Protein AF-A0A3B9GV44-F1 (afdb_monomer)

Solvent-accessible surface area (backbone atoms only — not comparable to full-atom values): 4002 Å² total; per-residue (Å²): 111,78,66,56,52,56,52,52,51,50,49,53,49,46,66,60,40,48,58,53,48,49,50,51,51,51,51,52,51,51,39,50,72,75,39,45,73,71,72,41,53,41,72,81,49,102,88,43,72,44,73,47,50,75,70,54,49,51,50,50,52,52,51,47,56,67,71,67,96

Mean predicted aligned error: 11.8 Å

pLDDT: mean 70.94, std 8.15, range [44.28, 83.94]

Foldseek 3Di:
DVVVVVVVVVVVCCVVQVVQLVVVVVVLVVCCVPPVQVSAWDDPDPPDIDHDDPVSVVVVNVVCVVVRD

Nearest PDB structures (foldseek):
  6rw8-assembly1_A  TM=4.021E-01  e=3.629E+00  Xenorhabdus nematophila
  8ses-assembly1_B  TM=2.589E-01  e=9.560E+00  Oryctolagus cuniculus

Secondary structure (DSSP, 8-state):
-HHHHHHHHHHHHHHHHHHHHHHHHHHHHHHHHH-HHHHSEEEEETTEEEEPPHHHHHHHHHHHHHH--

Structure (mmCIF, N/CA/C/O backbone):
data_AF-A0A3B9GV44-F1
#
_entry.id   AF-A0A3B9GV44-F1
#
loop_
_atom_site.group_PDB
_atom_site.id
_atom_site.type_symbol
_atom_site.label_atom_id
_atom_site.label_alt_id
_atom_site.label_comp_id
_atom_site.label_asym_id
_atom_site.label_entity_id
_atom_site.label_seq_id
_atom_site.pdbx_PDB_ins_code
_atom_site.Cartn_x
_atom_site.Cartn_y
_atom_site.Cartn_z
_atom_site.occupancy
_atom_site.B_iso_or_equiv
_atom_site.auth_seq_id
_atom_site.auth_comp_id
_atom_site.auth_asym_id
_atom_site.auth_atom_id
_atom_site.pdbx_PDB_model_num
ATOM 1 N N . MET A 1 1 ? -13.884 1.503 32.087 1.00 49.97 1 MET A N 1
ATOM 2 C CA . MET A 1 1 ? -13.527 2.910 31.793 1.00 49.97 1 MET A CA 1
ATOM 3 C C . MET A 1 1 ? -12.239 3.058 30.980 1.00 49.97 1 MET A C 1
ATOM 5 O O . MET A 1 1 ? -12.328 3.558 29.870 1.00 49.97 1 MET A O 1
ATOM 9 N N . THR A 1 2 ? -11.055 2.609 31.424 1.00 55.66 2 THR A N 1
ATOM 10 C CA . THR A 1 2 ? -9.803 2.756 30.627 1.00 55.66 2 THR A CA 1
ATOM 11 C C . THR A 1 2 ? -9.681 1.785 29.442 1.00 55.66 2 THR A C 1
ATOM 13 O O . THR A 1 2 ? -8.997 2.080 28.461 1.00 55.66 2 THR A O 1
ATOM 16 N N . ARG A 1 3 ? -10.349 0.627 29.512 1.00 60.56 3 ARG A N 1
ATOM 17 C CA . ARG A 1 3 ? -10.360 -0.397 28.451 1.00 60.56 3 ARG A CA 1
ATOM 18 C C . ARG A 1 3 ? -11.292 -0.021 27.290 1.00 60.56 3 ARG A C 1
ATOM 20 O O . ARG A 1 3 ? -10.911 -0.203 26.139 1.00 60.56 3 ARG A O 1
ATOM 27 N N . ASP A 1 4 ? -12.431 0.598 27.603 1.00 74.38 4 ASP A N 1
ATOM 28 C CA . ASP A 1 4 ? -13.422 1.079 26.629 1.00 74.38 4 ASP A CA 1
ATOM 29 C C . ASP A 1 4 ? -12.855 2.198 25.753 1.00 74.38 4 ASP A C 1
ATOM 31 O O . ASP A 1 4 ? -13.022 2.189 24.538 1.00 74.38 4 ASP A O 1
ATOM 35 N N . TRP A 1 5 ? -12.090 3.117 26.349 1.00 76.62 5 TRP A N 1
ATOM 36 C CA . TRP A 1 5 ? -11.464 4.226 25.628 1.00 76.62 5 TRP A CA 1
ATOM 37 C C . TRP A 1 5 ? -10.485 3.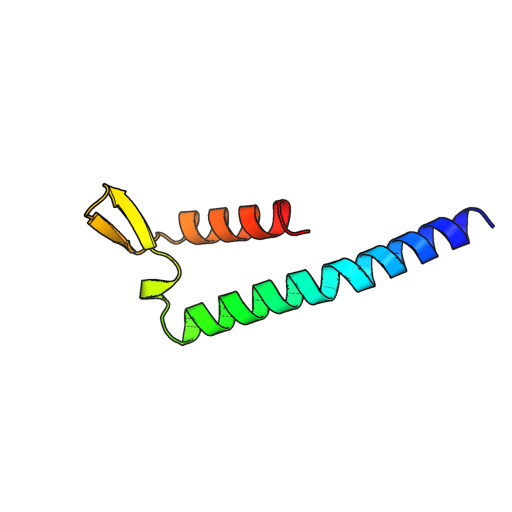760 24.542 1.00 76.62 5 TRP A C 1
ATOM 39 O O . TRP A 1 5 ? -10.533 4.234 23.409 1.00 76.62 5 TRP A O 1
ATOM 49 N N . LYS A 1 6 ? -9.627 2.776 24.846 1.00 79.12 6 LYS A N 1
ATOM 50 C CA . LYS A 1 6 ? -8.705 2.201 23.849 1.00 79.12 6 LYS A CA 1
ATOM 51 C C . LYS A 1 6 ? -9.447 1.491 22.716 1.00 79.12 6 LYS A C 1
ATOM 53 O O . LYS A 1 6 ? -8.965 1.479 21.585 1.00 79.12 6 LYS A O 1
ATOM 58 N N . GLN A 1 7 ? -10.593 0.886 23.016 1.00 80.75 7 GLN A N 1
ATOM 59 C CA . GLN A 1 7 ? -11.405 0.172 22.036 1.00 80.75 7 GLN A CA 1
ATOM 60 C C . GLN A 1 7 ? -12.136 1.149 21.106 1.00 80.75 7 GLN A C 1
ATOM 62 O O . GLN A 1 7 ? -12.105 0.959 19.893 1.00 80.75 7 GLN A O 1
ATOM 67 N N . TRP A 1 8 ? -12.669 2.243 21.653 1.00 83.94 8 TRP A N 1
ATOM 68 C CA . TRP A 1 8 ? -13.213 3.363 20.881 1.00 83.94 8 TRP A CA 1
ATOM 69 C C . TRP A 1 8 ? -12.160 4.041 20.006 1.00 83.94 8 TRP A C 1
ATOM 71 O O . TRP A 1 8 ? -12.414 4.289 18.832 1.00 83.94 8 TRP A O 1
ATOM 81 N N . LEU A 1 9 ? -10.951 4.261 20.528 1.00 83.25 9 LEU A N 1
ATOM 82 C CA . LEU A 1 9 ? -9.852 4.829 19.748 1.00 83.25 9 LEU A CA 1
ATOM 83 C C . LEU A 1 9 ? -9.452 3.916 18.576 1.00 83.25 9 LEU A C 1
ATOM 85 O O . LEU A 1 9 ? -9.260 4.395 17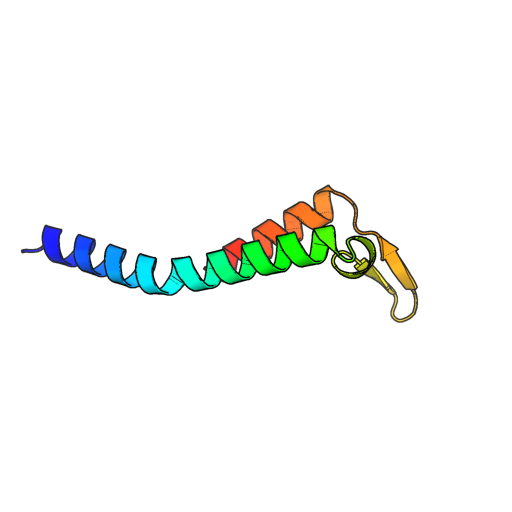.462 1.00 83.25 9 LEU A O 1
ATOM 89 N N . ARG A 1 10 ? -9.383 2.596 18.799 1.00 82.69 10 ARG A N 1
ATOM 90 C CA . ARG A 1 10 ? -9.142 1.612 17.729 1.00 82.69 10 ARG A CA 1
ATOM 91 C C . ARG A 1 10 ? -10.257 1.591 16.691 1.00 82.69 10 ARG A C 1
ATOM 93 O O . ARG A 1 10 ? -9.955 1.472 15.513 1.00 82.69 10 ARG A O 1
ATOM 100 N N . LEU A 1 11 ? -11.514 1.707 17.115 1.00 80.75 11 LEU A N 1
ATOM 101 C CA . LEU A 1 11 ? -12.663 1.795 16.212 1.00 80.75 11 LEU A CA 1
ATOM 102 C C . LEU A 1 11 ? -12.598 3.055 15.348 1.00 80.75 11 LEU A C 1
ATOM 104 O O . LEU A 1 11 ? -12.775 2.958 14.142 1.00 80.75 11 LEU A O 1
ATOM 108 N N . ILE A 1 12 ? -12.282 4.211 15.934 1.00 81.75 12 ILE A N 1
ATOM 109 C CA . ILE A 1 12 ? -12.146 5.474 15.194 1.00 81.75 12 ILE A CA 1
ATOM 110 C C . ILE A 1 12 ? -10.983 5.398 14.200 1.00 81.75 12 ILE A C 1
ATOM 112 O O . ILE A 1 12 ? -11.168 5.741 13.036 1.00 81.75 12 ILE A O 1
ATOM 116 N N . LEU A 1 13 ? -9.814 4.894 14.619 1.00 77.62 13 LEU A N 1
ATOM 117 C CA . LEU A 1 13 ? -8.689 4.686 13.702 1.00 77.62 13 LEU A CA 1
ATOM 118 C C . LEU A 1 13 ? -9.044 3.700 12.587 1.00 77.62 13 LEU A C 1
ATOM 120 O O . LEU A 1 13 ? -8.768 3.976 11.427 1.00 77.62 13 LEU A O 1
ATOM 124 N N . ALA A 1 14 ? -9.680 2.574 12.912 1.00 77.00 14 ALA A N 1
ATOM 125 C CA . ALA A 1 14 ? -10.096 1.609 11.905 1.00 77.00 14 ALA A CA 1
ATOM 126 C C . ALA A 1 14 ? -11.076 2.250 10.915 1.00 77.00 14 ALA A C 1
ATOM 128 O O . ALA A 1 14 ? -10.899 2.106 9.713 1.00 77.00 14 ALA A O 1
ATOM 129 N N . VAL A 1 15 ? -12.062 3.012 11.382 1.00 79.25 15 VAL A N 1
ATOM 130 C CA . VAL A 1 15 ? -13.032 3.683 10.505 1.00 79.25 15 VAL A CA 1
ATOM 131 C C . VAL A 1 15 ? -12.385 4.779 9.651 1.00 79.25 15 VAL A C 1
ATOM 133 O O . VAL A 1 15 ? -12.838 4.986 8.531 1.00 79.25 15 VAL A O 1
ATOM 136 N N . LEU A 1 16 ? -11.322 5.444 10.116 1.00 77.38 16 LEU A N 1
ATOM 137 C CA . LEU A 1 16 ? -10.592 6.429 9.308 1.00 77.38 16 LEU A CA 1
ATOM 138 C C . LEU A 1 16 ? -9.657 5.783 8.277 1.00 77.38 16 LEU A C 1
ATOM 140 O O . LEU A 1 16 ? -9.686 6.153 7.106 1.00 77.38 16 LEU A O 1
ATOM 144 N N . PHE A 1 17 ? -8.831 4.824 8.697 1.00 73.81 17 PHE A N 1
ATOM 145 C CA . PHE A 1 17 ? -7.762 4.274 7.859 1.00 73.81 17 PHE A CA 1
ATOM 146 C C . PHE A 1 17 ? -8.230 3.144 6.945 1.00 73.81 17 PHE A C 1
ATOM 148 O O . PHE A 1 17 ? -7.768 3.042 5.810 1.00 73.81 17 PHE A O 1
ATOM 155 N N . THR A 1 18 ? -9.188 2.321 7.382 1.00 76.06 18 THR A N 1
ATOM 156 C CA . THR A 1 18 ? -9.701 1.205 6.568 1.00 76.06 18 THR A CA 1
ATOM 157 C C . THR A 1 18 ? -10.259 1.657 5.216 1.00 76.06 18 THR A C 1
ATOM 159 O O . THR A 1 18 ? -9.878 1.047 4.220 1.00 76.06 18 THR A O 1
ATOM 162 N N . PRO A 1 19 ? -11.113 2.697 5.101 1.00 74.12 19 PRO A 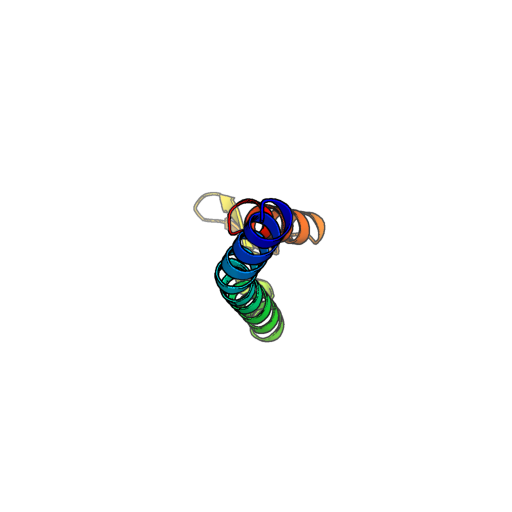N 1
ATOM 163 C CA . PRO A 1 19 ? -11.622 3.114 3.795 1.00 74.12 19 PRO A CA 1
ATOM 164 C C . PRO A 1 19 ? -10.537 3.720 2.895 1.00 74.12 19 PRO A C 1
ATOM 166 O O . PRO A 1 19 ? -10.594 3.518 1.686 1.00 74.12 19 PRO A O 1
ATOM 169 N N . ILE A 1 20 ? -9.533 4.402 3.458 1.00 77.50 20 ILE A N 1
ATOM 170 C CA . ILE A 1 20 ? -8.406 4.967 2.694 1.00 77.50 20 ILE A CA 1
ATOM 171 C C . ILE A 1 20 ? -7.534 3.841 2.131 1.00 77.50 20 ILE A C 1
ATOM 173 O O . ILE A 1 20 ? -7.255 3.810 0.931 1.00 77.50 20 ILE A O 1
ATOM 177 N N . LEU A 1 21 ? -7.170 2.870 2.972 1.00 74.75 21 LEU A N 1
ATOM 178 C CA . LEU A 1 21 ? -6.399 1.697 2.560 1.00 74.75 21 LEU A CA 1
ATOM 179 C C . LEU A 1 21 ? -7.177 0.829 1.565 1.00 74.75 21 LEU A C 1
ATOM 181 O O . LEU A 1 21 ? -6.608 0.380 0.572 1.00 74.75 21 LEU A O 1
ATOM 185 N N . ALA A 1 22 ? -8.478 0.628 1.788 1.00 75.69 22 ALA A N 1
ATOM 186 C CA . ALA A 1 22 ? -9.340 -0.118 0.876 1.00 75.69 22 ALA A CA 1
ATOM 187 C C . ALA A 1 22 ? -9.461 0.580 -0.485 1.00 75.69 22 ALA A C 1
ATOM 189 O O . ALA A 1 22 ? -9.320 -0.077 -1.513 1.00 75.69 22 ALA A O 1
ATOM 190 N N . ALA A 1 23 ? -9.657 1.902 -0.512 1.00 77.88 23 ALA A N 1
ATOM 191 C CA . ALA A 1 23 ? -9.689 2.669 -1.754 1.00 77.88 23 ALA A CA 1
ATOM 192 C C . ALA A 1 23 ? -8.348 2.590 -2.500 1.00 77.88 23 ALA A C 1
ATOM 194 O O . ALA A 1 23 ? -8.343 2.356 -3.708 1.00 77.88 23 ALA A O 1
ATOM 195 N N . GLY A 1 24 ? -7.222 2.708 -1.786 1.00 74.00 24 GLY A N 1
ATOM 196 C CA . GLY A 1 24 ? -5.882 2.564 -2.359 1.00 74.00 24 GLY A CA 1
ATOM 197 C C . GLY A 1 24 ? -5.631 1.174 -2.949 1.00 74.00 24 GLY A C 1
ATOM 198 O O . GLY A 1 24 ? -5.174 1.063 -4.085 1.00 74.00 24 GLY A O 1
ATOM 199 N N . LEU A 1 25 ? -5.992 0.111 -2.224 1.00 75.94 25 LEU A N 1
ATOM 200 C CA . LEU A 1 25 ? -5.862 -1.276 -2.687 1.00 75.94 25 LEU A CA 1
ATOM 201 C C . LEU A 1 25 ? -6.759 -1.577 -3.891 1.00 75.94 25 LEU A C 1
ATOM 203 O O . LEU A 1 25 ? -6.306 -2.208 -4.845 1.00 75.94 25 LEU A O 1
ATOM 207 N N . ILE A 1 26 ? -8.011 -1.114 -3.871 1.00 79.38 26 ILE A N 1
ATOM 208 C CA . ILE A 1 26 ? -8.948 -1.302 -4.984 1.00 79.38 26 ILE A CA 1
ATOM 209 C C . ILE A 1 26 ? -8.455 -0.541 -6.214 1.00 79.38 26 ILE A C 1
ATOM 211 O O . ILE A 1 26 ? -8.435 -1.116 -7.299 1.00 79.38 26 ILE A O 1
ATOM 215 N N . ALA A 1 27 ? -8.010 0.709 -6.056 1.00 75.19 27 ALA A N 1
ATOM 216 C CA . ALA A 1 27 ? -7.460 1.505 -7.149 1.00 75.19 27 ALA A CA 1
ATOM 217 C C . ALA A 1 27 ? -6.196 0.862 -7.736 1.00 75.19 27 ALA A C 1
ATOM 219 O O . ALA A 1 27 ? -6.100 0.729 -8.953 1.00 75.19 27 ALA A O 1
ATOM 220 N N . ALA A 1 28 ? -5.268 0.399 -6.893 1.00 70.75 28 ALA A N 1
ATOM 221 C CA . ALA A 1 28 ? -4.066 -0.305 -7.336 1.00 70.75 28 ALA A CA 1
ATOM 222 C C . ALA A 1 28 ? -4.405 -1.611 -8.075 1.00 70.75 28 ALA A C 1
ATOM 224 O O . ALA A 1 28 ? -3.845 -1.876 -9.138 1.00 70.75 28 ALA A O 1
ATOM 225 N N . GLY A 1 29 ? -5.359 -2.395 -7.561 1.00 75.31 29 GLY A N 1
ATOM 226 C CA . GLY A 1 29 ? -5.823 -3.629 -8.200 1.00 75.31 29 GLY A CA 1
ATOM 227 C C . GLY A 1 29 ? -6.494 -3.384 -9.554 1.00 75.31 29 GLY A C 1
ATOM 228 O O . GLY A 1 29 ? -6.175 -4.057 -10.534 1.00 75.31 29 GLY A O 1
ATOM 229 N N . LEU A 1 30 ? -7.369 -2.379 -9.639 1.00 74.50 30 LEU A N 1
ATOM 230 C CA . LEU A 1 30 ? -8.003 -1.956 -10.893 1.00 74.50 30 LEU A CA 1
ATOM 231 C C . LEU A 1 30 ? -6.971 -1.474 -11.908 1.00 74.50 30 LEU A C 1
ATOM 233 O O . LEU A 1 30 ? -7.019 -1.856 -13.076 1.00 74.50 30 LEU A O 1
ATOM 237 N N . ALA A 1 31 ? -6.016 -0.666 -11.460 1.00 72.44 31 ALA A N 1
ATOM 238 C CA . ALA A 1 31 ? -4.975 -0.140 -12.320 1.00 72.44 31 ALA A CA 1
ATOM 239 C C . ALA A 1 31 ? -4.081 -1.276 -12.861 1.00 72.44 31 ALA A C 1
ATOM 241 O O . ALA A 1 31 ? -3.730 -1.274 -14.042 1.00 72.44 31 ALA A O 1
ATOM 242 N N . MET A 1 32 ? -3.798 -2.295 -12.043 1.00 67.94 32 MET A N 1
ATOM 243 C CA . MET A 1 32 ? -3.058 -3.489 -12.459 1.00 67.94 32 MET A CA 1
ATOM 244 C C . MET A 1 32 ? -3.837 -4.368 -13.453 1.00 67.94 32 MET A C 1
ATOM 246 O O . MET A 1 32 ? -3.215 -5.012 -14.292 1.00 67.94 32 MET A O 1
ATOM 250 N N . MET A 1 33 ? -5.176 -4.378 -13.409 1.00 72.38 33 MET A N 1
ATOM 251 C CA . MET A 1 33 ? -6.000 -5.079 -14.406 1.00 72.38 33 MET A CA 1
ATOM 252 C C . MET A 1 33 ? -6.141 -4.315 -15.727 1.00 72.38 33 MET A C 1
ATOM 254 O O . MET A 1 33 ? -6.165 -4.938 -16.785 1.00 72.38 33 MET A O 1
ATOM 258 N N . ILE A 1 34 ? -6.261 -2.986 -15.678 1.00 74.19 34 ILE A N 1
ATOM 259 C CA . ILE A 1 34 ? -6.535 -2.165 -16.869 1.00 74.19 34 ILE A CA 1
ATOM 260 C C . ILE A 1 34 ? -5.249 -1.852 -17.638 1.00 74.19 34 ILE A C 1
ATOM 262 O O . ILE A 1 34 ? -5.238 -1.903 -18.867 1.00 74.19 34 ILE A O 1
ATOM 266 N N . ALA A 1 35 ? -4.171 -1.505 -16.935 1.00 66.50 35 ALA A N 1
ATOM 267 C CA . ALA A 1 35 ? -2.919 -1.101 -17.562 1.00 66.50 35 ALA A CA 1
ATOM 268 C C . ALA A 1 35 ? -1.715 -1.379 -16.646 1.00 66.50 35 ALA A C 1
ATOM 270 O O . ALA A 1 35 ? -1.078 -0.438 -16.161 1.00 66.50 35 ALA A O 1
ATOM 271 N N . PRO A 1 36 ? -1.355 -2.658 -16.427 1.00 62.03 36 PRO A N 1
ATOM 272 C CA . PRO A 1 36 ? -0.249 -3.025 -15.537 1.00 62.03 36 PRO A CA 1
ATOM 273 C C . PRO A 1 36 ? 1.067 -2.348 -15.944 1.00 62.03 36 PRO A C 1
ATOM 275 O O . PRO A 1 36 ? 1.822 -1.885 -15.090 1.00 62.03 36 PRO A O 1
ATOM 278 N N . ASP A 1 37 ? 1.284 -2.205 -17.253 1.00 58.97 37 ASP A N 1
ATOM 279 C CA . ASP A 1 37 ? 2.448 -1.550 -17.843 1.00 58.97 37 ASP A CA 1
ATOM 280 C C . ASP A 1 37 ? 2.538 -0.045 -17.580 1.00 58.97 37 ASP A C 1
ATOM 282 O O . ASP A 1 37 ? 3.611 0.514 -17.770 1.00 58.97 37 ASP A O 1
ATOM 286 N N . LEU A 1 38 ? 1.456 0.646 -17.204 1.00 60.53 38 LEU A N 1
ATOM 287 C CA . LEU A 1 38 ? 1.476 2.089 -16.907 1.00 60.53 38 LEU A CA 1
ATOM 288 C C . LEU A 1 38 ? 1.630 2.372 -15.409 1.00 60.53 38 LEU A C 1
ATOM 290 O O . LEU A 1 38 ? 2.180 3.406 -15.040 1.00 60.53 38 LEU A O 1
ATOM 294 N N . VAL A 1 39 ? 1.159 1.461 -14.557 1.00 61.38 39 VAL A N 1
ATOM 295 C CA . VAL A 1 39 ? 1.057 1.662 -13.101 1.00 61.38 39 VAL A CA 1
ATOM 296 C C . VAL A 1 39 ? 2.390 1.480 -12.404 1.00 61.38 39 VAL A C 1
ATOM 298 O O . VAL A 1 39 ? 2.749 2.262 -11.529 1.00 61.38 39 VAL A O 1
ATOM 301 N N . PHE A 1 40 ? 3.143 0.465 -12.812 1.00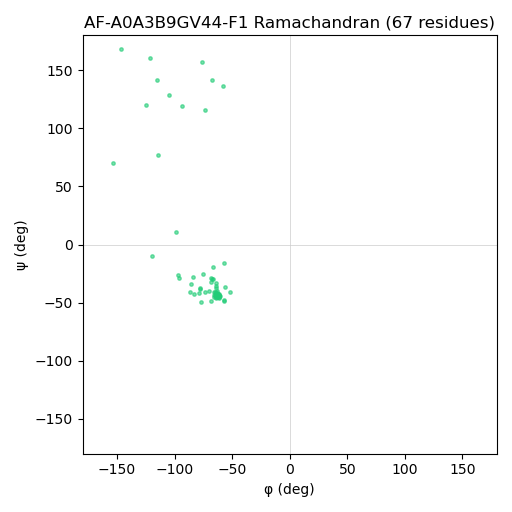 64.81 40 PHE A N 1
ATOM 302 C CA . PHE A 1 40 ? 4.453 0.198 -12.252 1.00 64.81 40 PHE A CA 1
ATOM 303 C C . PHE A 1 40 ? 5.502 0.410 -13.331 1.00 64.81 40 PHE A C 1
ATOM 305 O O . PHE A 1 40 ? 6.024 -0.532 -13.926 1.00 64.81 40 PHE A O 1
ATOM 312 N N . ARG A 1 41 ? 5.797 1.681 -13.601 1.00 64.94 41 ARG A N 1
ATOM 313 C CA . ARG A 1 41 ? 6.970 2.071 -14.379 1.00 64.94 41 ARG A CA 1
ATOM 314 C C . ARG A 1 41 ? 8.023 2.625 -13.450 1.00 64.94 41 ARG A C 1
ATOM 316 O O . ARG A 1 41 ? 7.758 3.531 -12.665 1.00 64.94 41 ARG A O 1
ATOM 323 N N . VAL A 1 42 ? 9.230 2.093 -13.576 1.00 67.56 42 VAL A N 1
ATOM 324 C CA . VAL A 1 42 ? 10.399 2.654 -12.910 1.00 67.56 42 VAL A CA 1
ATOM 325 C C . VAL A 1 42 ? 11.064 3.597 -13.895 1.00 67.56 42 VAL A C 1
ATOM 327 O O . VAL A 1 42 ? 11.456 3.198 -14.998 1.00 67.56 42 VAL A O 1
ATOM 330 N N . MET A 1 43 ? 11.140 4.866 -13.509 1.00 67.50 43 MET A N 1
ATOM 331 C CA . MET A 1 43 ? 11.919 5.862 -14.228 1.00 67.50 43 MET A CA 1
ATOM 332 C C . MET A 1 43 ? 13.397 5.591 -13.943 1.00 67.50 43 MET A C 1
ATOM 334 O O . MET A 1 43 ? 13.817 5.634 -12.790 1.00 67.50 43 MET A O 1
ATOM 338 N N . ILE A 1 44 ? 14.152 5.232 -14.982 1.00 68.62 44 ILE A N 1
ATOM 339 C CA . ILE A 1 44 ? 15.600 4.993 -14.879 1.00 68.62 44 ILE A CA 1
ATOM 340 C C . ILE A 1 44 ? 16.339 6.321 -15.064 1.00 68.62 44 ILE A C 1
ATOM 342 O O . ILE A 1 44 ? 17.281 6.604 -14.338 1.00 68.62 44 ILE A O 1
ATOM 346 N N . ASP A 1 45 ? 15.855 7.130 -16.012 1.00 64.06 45 ASP A N 1
ATOM 347 C CA . ASP A 1 45 ? 16.355 8.459 -16.362 1.00 64.06 45 ASP A CA 1
ATOM 348 C C . ASP A 1 45 ? 15.190 9.356 -16.802 1.00 64.06 45 ASP A C 1
ATOM 350 O O . ASP A 1 45 ? 14.090 8.873 -17.086 1.00 64.06 45 ASP A O 1
ATOM 354 N N . SER A 1 46 ? 15.430 10.663 -16.923 1.00 67.12 46 SER A N 1
ATOM 355 C CA . SER A 1 46 ? 14.415 11.676 -17.268 1.00 67.12 46 SER A CA 1
ATOM 356 C C . SER A 1 46 ? 13.685 11.437 -18.599 1.00 67.12 46 SER A C 1
ATOM 358 O O . SER A 1 46 ? 12.619 12.010 -18.821 1.00 67.12 46 SER A O 1
ATOM 360 N N . THR A 1 47 ? 14.209 10.568 -19.466 1.00 68.00 47 THR A N 1
ATOM 361 C CA . THR A 1 47 ? 13.610 10.203 -20.761 1.00 68.00 47 THR A CA 1
ATOM 362 C C . THR A 1 47 ? 13.276 8.718 -20.902 1.00 68.00 47 THR A C 1
ATOM 364 O O . THR A 1 47 ? 12.604 8.343 -21.862 1.00 68.00 47 THR A O 1
ATOM 367 N N . TH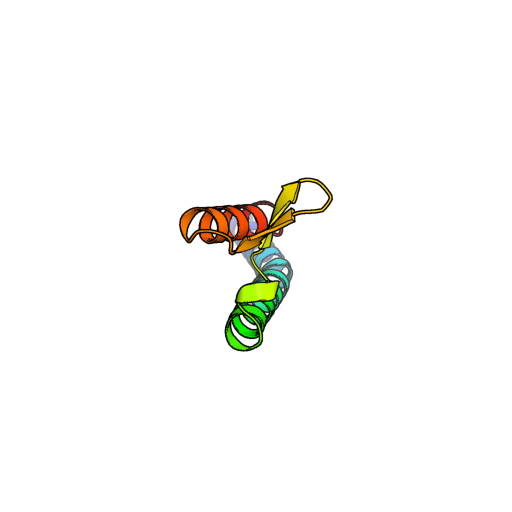R A 1 48 ? 13.714 7.860 -19.971 1.00 69.69 48 THR A N 1
ATOM 368 C CA . THR A 1 48 ? 13.635 6.401 -20.141 1.00 69.69 48 THR A CA 1
ATOM 369 C C . THR A 1 48 ? 12.896 5.751 -18.977 1.00 69.69 48 THR A C 1
ATOM 371 O O . THR A 1 48 ? 13.315 5.820 -17.820 1.00 69.69 48 THR A O 1
ATOM 374 N N . THR A 1 49 ? 11.790 5.078 -19.293 1.00 71.44 49 THR A N 1
ATOM 375 C CA . THR A 1 49 ? 11.007 4.279 -18.341 1.00 71.44 49 THR A CA 1
ATOM 376 C C . THR A 1 49 ? 11.043 2.810 -18.726 1.00 71.44 49 THR A C 1
ATOM 378 O O . THR A 1 49 ? 10.951 2.469 -19.906 1.00 71.44 49 THR A O 1
ATOM 381 N N . ARG A 1 50 ? 11.116 1.935 -17.719 1.00 78.12 50 ARG A N 1
ATOM 382 C CA . ARG A 1 50 ? 10.973 0.485 -17.898 1.00 78.12 50 ARG A CA 1
ATOM 383 C C . ARG A 1 50 ? 9.819 -0.074 -17.065 1.00 78.12 50 ARG A C 1
ATOM 385 O O . ARG A 1 50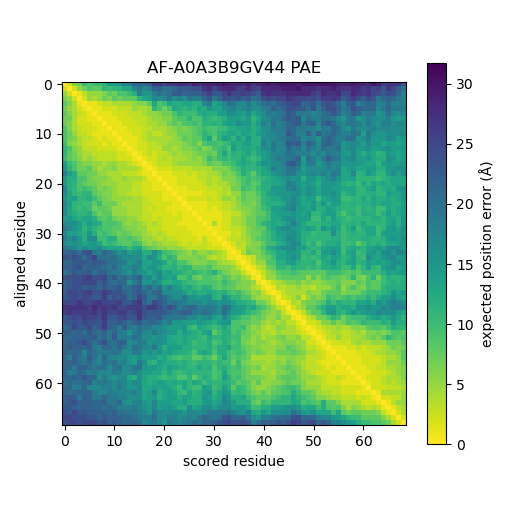 ? 9.439 0.561 -16.077 1.00 78.12 50 ARG A O 1
ATOM 392 N N . PRO A 1 51 ? 9.305 -1.268 -17.405 1.00 73.00 51 PRO A N 1
ATOM 393 C CA . PRO A 1 51 ? 8.403 -1.988 -16.518 1.00 73.00 51 PRO A CA 1
ATOM 394 C C . PRO A 1 51 ? 9.095 -2.244 -15.173 1.00 73.00 51 PRO A C 1
ATOM 396 O O . PRO A 1 51 ? 10.284 -2.594 -15.125 1.00 73.00 51 PRO A O 1
ATOM 399 N N . ALA A 1 52 ? 8.370 -2.041 -14.077 1.00 71.50 52 ALA A N 1
ATOM 400 C CA . ALA A 1 52 ? 8.853 -2.391 -12.753 1.00 71.50 52 ALA A CA 1
ATOM 401 C C . ALA A 1 52 ? 8.957 -3.909 -12.621 1.00 71.50 52 ALA A C 1
ATOM 403 O O . ALA A 1 52 ? 8.106 -4.668 -13.088 1.00 71.50 52 ALA A O 1
ATOM 404 N N . THR A 1 53 ? 10.005 -4.348 -11.943 1.00 77.25 53 THR A N 1
ATOM 405 C CA . THR A 1 53 ? 10.160 -5.749 -11.568 1.00 77.25 53 THR A CA 1
ATOM 406 C C . THR A 1 53 ? 9.252 -6.080 -10.385 1.00 77.25 53 THR A C 1
ATOM 408 O O . THR A 1 53 ? 8.880 -5.211 -9.597 1.00 77.25 53 THR A O 1
ATOM 411 N N . LEU A 1 54 ? 8.915 -7.361 -10.223 1.00 72.50 54 LEU A N 1
ATOM 412 C CA . LEU A 1 54 ? 8.057 -7.831 -9.132 1.00 72.50 54 LEU A CA 1
ATOM 413 C C . LEU A 1 54 ? 8.515 -7.370 -7.724 1.00 72.50 54 LEU A C 1
ATOM 415 O O . LEU A 1 54 ? 7.656 -6.958 -6.947 1.00 72.50 54 LEU A O 1
ATOM 419 N N . PRO A 1 55 ? 9.819 -7.356 -7.376 1.00 75.00 55 PRO A N 1
ATOM 420 C CA . PRO A 1 55 ? 10.280 -6.826 -6.089 1.00 75.00 55 PRO A CA 1
ATOM 421 C C . PRO A 1 55 ? 10.027 -5.324 -5.912 1.00 75.00 55 PRO A C 1
ATOM 423 O O . PRO A 1 55 ? 9.705 -4.886 -4.811 1.00 75.00 55 PRO A O 1
ATOM 426 N N . GLU A 1 56 ? 10.137 -4.535 -6.983 1.00 74.06 56 GLU A N 1
ATOM 427 C CA . GLU A 1 56 ? 9.911 -3.084 -6.949 1.00 74.06 56 GLU A CA 1
ATOM 428 C C . GLU A 1 56 ? 8.431 -2.769 -6.738 1.00 74.06 56 GLU A C 1
ATOM 430 O O . GLU A 1 56 ? 8.096 -1.914 -5.924 1.00 74.06 56 GLU A O 1
ATOM 435 N N . ILE A 1 57 ? 7.548 -3.533 -7.385 1.00 74.19 57 ILE A N 1
ATOM 436 C CA . ILE A 1 57 ? 6.098 -3.468 -7.169 1.00 74.19 57 ILE A CA 1
ATOM 437 C C . ILE A 1 57 ? 5.769 -3.720 -5.695 1.00 74.19 57 ILE A C 1
ATOM 439 O O . ILE A 1 57 ? 5.042 -2.943 -5.075 1.00 74.19 57 ILE A O 1
ATOM 443 N N . MET A 1 58 ? 6.344 -4.777 -5.114 1.00 73.94 58 MET A N 1
ATOM 444 C CA . MET A 1 58 ? 6.130 -5.119 -3.706 1.00 73.94 58 MET A CA 1
ATOM 445 C C . MET A 1 58 ? 6.678 -4.042 -2.768 1.00 73.94 58 MET A C 1
ATOM 447 O O . MET A 1 58 ? 5.995 -3.665 -1.818 1.00 73.94 58 MET A O 1
ATOM 451 N N . ALA A 1 59 ? 7.861 -3.494 -3.049 1.00 76.25 59 ALA A N 1
ATOM 452 C CA . ALA A 1 59 ? 8.442 -2.409 -2.262 1.00 76.25 59 ALA A CA 1
ATOM 453 C C . ALA A 1 59 ? 7.585 -1.132 -2.314 1.00 76.25 59 ALA A C 1
ATOM 455 O O . ALA A 1 59 ? 7.361 -0.510 -1.276 1.00 76.25 59 ALA A O 1
ATOM 456 N N . SER A 1 60 ? 7.050 -0.767 -3.485 1.00 70.38 60 SER A N 1
ATOM 457 C CA . SER A 1 60 ? 6.134 0.370 -3.636 1.00 70.38 60 SER A CA 1
ATOM 458 C C . SER A 1 60 ? 4.810 0.148 -2.905 1.00 70.38 60 SER A C 1
ATOM 460 O O . SER A 1 60 ? 4.331 1.066 -2.245 1.00 70.38 60 SER A O 1
ATOM 462 N N . LEU A 1 61 ? 4.242 -1.060 -2.959 1.00 71.94 61 LEU A N 1
ATOM 463 C CA . LEU A 1 61 ? 3.024 -1.424 -2.221 1.00 71.94 61 LEU A CA 1
ATOM 464 C C . LEU A 1 61 ? 3.232 -1.379 -0.703 1.00 71.94 61 LEU A C 1
ATOM 466 O O . LEU A 1 61 ? 2.408 -0.809 0.011 1.00 71.94 61 LEU A O 1
ATOM 470 N N . PHE A 1 62 ? 4.347 -1.922 -0.209 1.00 71.75 62 PHE A N 1
ATOM 471 C CA . PHE A 1 62 ? 4.712 -1.831 1.205 1.00 71.75 62 PHE A CA 1
ATOM 472 C C . PHE A 1 62 ? 4.973 -0.386 1.634 1.00 71.75 62 PHE A C 1
ATOM 474 O O . PHE A 1 62 ? 4.494 0.026 2.686 1.00 71.75 62 PHE A O 1
ATOM 481 N N . GLY A 1 63 ? 5.680 0.401 0.819 1.00 67.94 63 GLY A N 1
ATOM 482 C CA . GLY A 1 63 ? 5.920 1.820 1.081 1.00 67.94 63 GLY A CA 1
ATOM 483 C C . GLY A 1 63 ? 4.626 2.634 1.118 1.00 67.94 63 GLY A C 1
ATOM 484 O O . GLY A 1 63 ? 4.431 3.435 2.029 1.00 67.94 63 GLY A O 1
ATOM 485 N N . PHE A 1 64 ? 3.705 2.382 0.187 1.00 66.56 64 PHE A N 1
ATOM 486 C CA . PHE A 1 64 ? 2.399 3.039 0.151 1.00 66.56 64 PHE A CA 1
ATOM 487 C C . PHE A 1 64 ? 1.540 2.656 1.362 1.00 66.56 64 PHE A C 1
ATOM 489 O O . PHE A 1 64 ? 0.948 3.525 1.996 1.00 66.56 64 PHE A O 1
ATOM 496 N N . GLY A 1 65 ? 1.524 1.373 1.736 1.00 62.88 65 GLY A N 1
ATOM 497 C CA . GLY A 1 65 ? 0.820 0.897 2.928 1.00 62.88 65 GLY A CA 1
ATOM 498 C C . GLY A 1 65 ? 1.425 1.388 4.249 1.00 62.88 65 GLY A C 1
ATOM 499 O O . GLY A 1 65 ? 0.692 1.566 5.214 1.00 62.88 65 GLY A O 1
ATOM 500 N N . ALA A 1 66 ? 2.739 1.632 4.300 1.00 61.44 66 ALA A N 1
ATOM 501 C CA . ALA A 1 66 ? 3.431 2.112 5.498 1.00 61.44 66 ALA A CA 1
ATOM 502 C C . ALA A 1 66 ? 3.365 3.638 5.685 1.00 61.44 66 ALA A C 1
ATOM 504 O O . ALA A 1 66 ? 3.449 4.108 6.815 1.00 61.44 66 ALA A O 1
ATOM 505 N N . ILE A 1 67 ? 3.244 4.409 4.598 1.00 58.75 67 ILE A N 1
ATOM 506 C CA . ILE A 1 67 ? 3.181 5.883 4.637 1.00 58.75 67 ILE A CA 1
ATOM 507 C C . ILE A 1 67 ? 1.727 6.390 4.591 1.00 58.75 67 ILE A C 1
ATOM 509 O O . ILE A 1 67 ? 1.444 7.476 5.092 1.00 58.75 67 ILE A O 1
ATOM 513 N N . GLY A 1 68 ? 0.800 5.622 4.007 1.00 47.62 68 GLY A N 1
ATOM 514 C CA . GLY A 1 68 ? -0.615 5.984 3.846 1.00 47.62 68 GLY A CA 1
ATOM 515 C C . GLY A 1 68 ? -1.584 5.395 4.882 1.00 47.62 68 GLY A C 1
ATOM 516 O O . GLY A 1 68 ? -2.794 5.463 4.657 1.00 47.62 68 GLY A O 1
ATOM 517 N N . GLY A 1 69 ? -1.080 4.792 5.966 1.00 44.28 69 GLY A 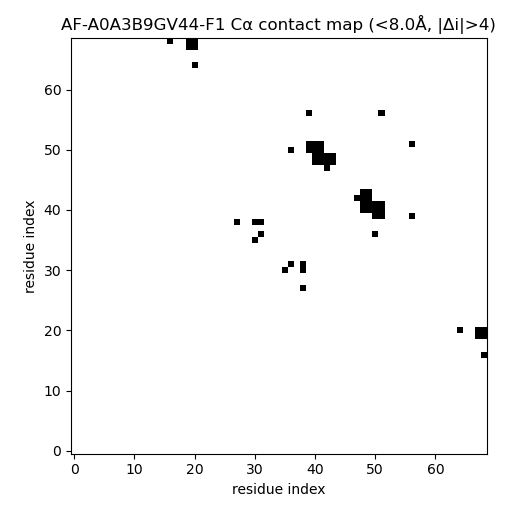N 1
ATOM 518 C CA . GLY A 1 69 ? -1.861 4.145 7.031 1.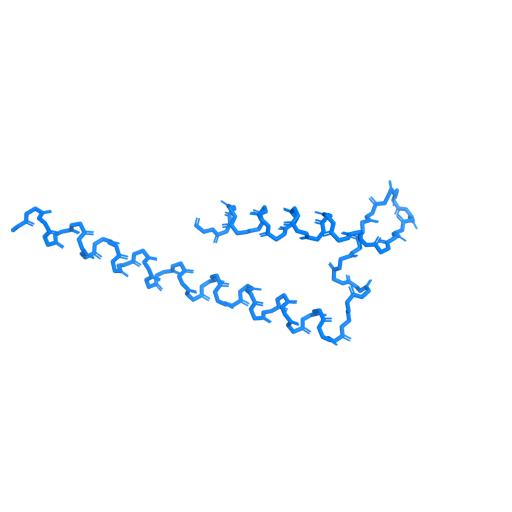00 44.28 69 GLY A CA 1
ATOM 519 C C . GLY A 1 69 ? -1.663 4.747 8.415 1.00 44.28 69 GLY A C 1
ATOM 520 O O . GLY A 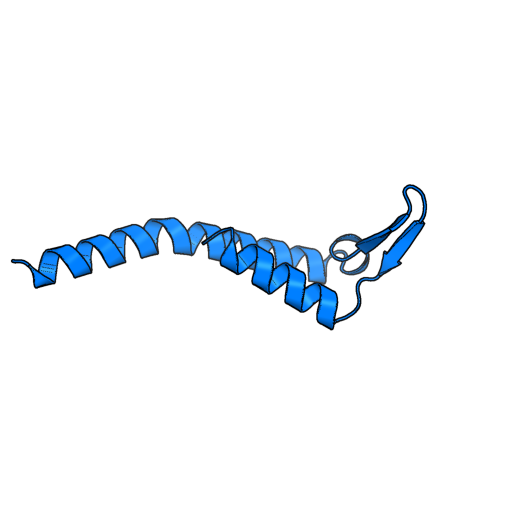1 69 ? -0.757 5.590 8.588 1.00 44.28 69 GLY A O 1
#

Organism: NCBI:txid81029

Sequence (69 aa):
MTRDWKQWLRLILAVLFTPILAAGLIAAGLAMMIAPDLVFRVMIDSTTTRPATLPEIMASLFGFGAIGG

Radius of gyration: 17.13 Å; Cα contacts (8 Å, |Δi|>4): 29; chains: 1; bounding box: 30×20×53 Å